Protein AF-A0A3N5VAT6-F1 (afdb_monomer_lite)

Sequence (74 aa):
MNLIEEATIGQHYICPVEYGDVTGLTDHEEAQLNQWLAHYPGATFVFGDEDEFARCEITGLMGNCVKVKIYESA

Structure (mmCIF, N/CA/C/O backbone):
data_AF-A0A3N5VAT6-F1
#
_entry.id   AF-A0A3N5VAT6-F1
#
loop_
_atom_site.group_PDB
_atom_site.id
_atom_site.type_symbol
_atom_site.label_atom_id
_atom_site.label_alt_id
_atom_site.label_comp_id
_ato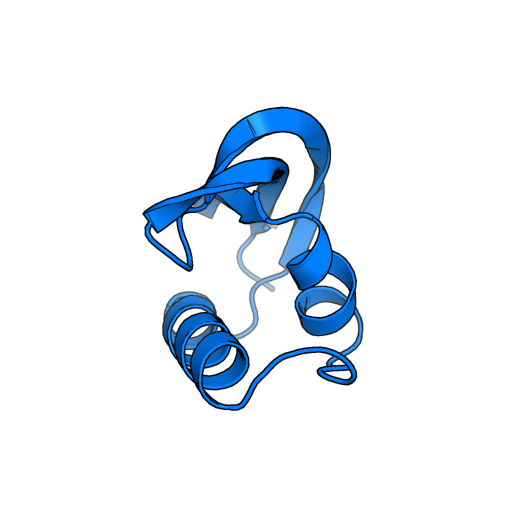m_site.label_asym_id
_atom_site.label_entity_id
_atom_site.label_seq_id
_atom_site.pdbx_PDB_ins_code
_atom_site.Cartn_x
_atom_site.Cartn_y
_atom_site.Cartn_z
_atom_site.occupancy
_atom_site.B_iso_or_equiv
_atom_site.auth_seq_id
_atom_site.auth_comp_id
_atom_site.auth_asym_id
_atom_site.auth_atom_id
_atom_site.pdbx_PDB_model_num
ATOM 1 N N . MET A 1 1 ? -14.354 -0.861 13.939 1.00 73.56 1 MET A N 1
ATOM 2 C CA . MET A 1 1 ? -13.111 -0.994 13.159 1.00 73.56 1 MET A CA 1
ATOM 3 C C . MET A 1 1 ? -11.974 -1.193 14.143 1.00 73.56 1 MET A C 1
ATOM 5 O O . MET A 1 1 ? -11.619 -0.248 14.841 1.00 73.56 1 MET A O 1
ATOM 9 N N . ASN A 1 2 ? -11.489 -2.427 14.269 1.00 89.75 2 ASN A N 1
ATOM 10 C CA . ASN A 1 2 ? -10.319 -2.753 15.086 1.00 89.75 2 ASN A CA 1
ATOM 11 C C . ASN A 1 2 ? -9.073 -2.588 14.217 1.00 89.75 2 ASN A C 1
ATOM 13 O O . ASN A 1 2 ? -9.073 -3.076 13.090 1.00 89.75 2 ASN A O 1
ATOM 17 N N . LEU A 1 3 ? -8.049 -1.886 14.709 1.00 93.44 3 LEU A N 1
ATOM 18 C CA . LEU A 1 3 ? -6.764 -1.800 14.011 1.00 93.44 3 LEU A CA 1
ATOM 19 C C . LEU A 1 3 ? -6.080 -3.171 14.074 1.00 93.44 3 LEU A C 1
ATOM 21 O O . LEU A 1 3 ? -5.883 -3.694 15.170 1.00 93.44 3 LEU A O 1
ATOM 25 N N . ILE A 1 4 ? -5.735 -3.721 12.912 1.00 94.56 4 ILE A N 1
ATOM 26 C CA . ILE A 1 4 ? -5.007 -4.988 12.771 1.00 94.56 4 ILE A CA 1
ATOM 27 C C . ILE A 1 4 ? -3.507 -4.710 12.742 1.00 94.56 4 ILE A C 1
ATOM 29 O O . ILE A 1 4 ? -2.748 -5.298 13.507 1.00 94.56 4 ILE A O 1
ATOM 33 N N . GLU A 1 5 ? -3.091 -3.816 11.844 1.00 95.12 5 GLU A N 1
ATOM 34 C CA . GLU A 1 5 ? -1.690 -3.625 11.482 1.00 95.12 5 GLU A CA 1
ATOM 35 C C . GLU A 1 5 ? -1.466 -2.228 10.887 1.00 95.12 5 GLU A C 1
ATOM 37 O O . GLU A 1 5 ? -2.386 -1.605 10.344 1.00 95.12 5 GLU A O 1
ATOM 42 N N . GLU A 1 6 ? -0.234 -1.738 11.000 1.00 95.56 6 GLU A N 1
ATOM 43 C CA . GLU A 1 6 ? 0.260 -0.587 10.251 1.00 95.56 6 GLU A CA 1
ATOM 44 C C . GLU A 1 6 ? 1.363 -1.075 9.311 1.00 95.56 6 GLU A C 1
ATOM 46 O O . GLU A 1 6 ? 2.303 -1.725 9.763 1.00 95.56 6 GLU A O 1
ATOM 51 N N . ALA A 1 7 ? 1.245 -0.745 8.028 1.00 95.81 7 ALA A N 1
ATOM 52 C CA . ALA A 1 7 ? 2.177 -1.152 6.985 1.00 95.81 7 ALA A CA 1
ATOM 53 C C . ALA A 1 7 ? 2.735 0.072 6.251 1.00 95.81 7 ALA A C 1
ATOM 55 O O . ALA A 1 7 ? 2.151 1.160 6.273 1.00 95.81 7 ALA A O 1
ATOM 56 N N . THR A 1 8 ? 3.867 -0.104 5.575 1.00 97.06 8 THR A N 1
ATOM 57 C CA . THR A 1 8 ? 4.445 0.922 4.692 1.00 97.06 8 THR A CA 1
ATOM 58 C C . THR A 1 8 ? 4.428 0.411 3.262 1.00 97.06 8 THR A C 1
ATOM 60 O O . THR A 1 8 ? 5.089 -0.576 2.952 1.00 97.06 8 THR A O 1
ATOM 63 N N . ILE A 1 9 ? 3.683 1.066 2.373 1.00 96.94 9 ILE A N 1
ATOM 64 C CA . ILE A 1 9 ? 3.552 0.629 0.976 1.00 96.94 9 ILE A CA 1
ATOM 65 C C . ILE A 1 9 ? 3.946 1.743 0.014 1.00 96.94 9 ILE A C 1
ATOM 67 O O . ILE A 1 9 ? 3.853 2.921 0.347 1.00 96.94 9 ILE A O 1
ATOM 71 N N . GLY A 1 10 ? 4.378 1.381 -1.193 1.00 96.62 10 GLY A N 1
ATOM 72 C CA . GLY A 1 10 ? 4.687 2.355 -2.238 1.00 96.62 10 GLY A CA 1
ATOM 73 C C . GLY A 1 10 ? 3.464 3.208 -2.583 1.00 96.62 10 GLY A C 1
ATOM 74 O O . GLY A 1 10 ? 2.362 2.681 -2.708 1.00 96.62 10 GLY A O 1
ATOM 75 N N . GLN A 1 11 ? 3.654 4.514 -2.781 1.00 95.69 11 GLN A N 1
ATOM 76 C CA . GLN A 1 11 ? 2.547 5.454 -3.040 1.00 95.69 11 GLN A CA 1
ATOM 77 C C . GLN A 1 11 ? 1.700 5.082 -4.270 1.00 95.69 11 GLN A C 1
ATOM 79 O O . GLN A 1 11 ? 0.494 5.305 -4.294 1.00 95.69 11 GLN A O 1
ATOM 84 N N . HIS A 1 12 ? 2.309 4.461 -5.282 1.00 94.88 12 HIS A N 1
ATOM 85 C CA . HIS A 1 12 ? 1.609 4.008 -6.487 1.00 94.88 12 HIS A CA 1
ATOM 86 C C . HIS A 1 12 ? 0.594 2.881 -6.223 1.00 94.88 12 HIS A C 1
ATOM 88 O O . HIS A 1 12 ? -0.265 2.643 -7.065 1.00 94.88 12 HIS A O 1
ATOM 94 N N . TYR A 1 13 ? 0.638 2.225 -5.057 1.00 96.50 13 TYR A N 1
ATOM 95 C CA . TYR A 1 13 ? -0.350 1.219 -4.662 1.00 96.50 13 TYR A CA 1
ATOM 96 C C . TYR A 1 13 ? -1.623 1.806 -4.037 1.00 96.50 13 TYR A C 1
ATOM 98 O O . TYR A 1 13 ? -2.587 1.066 -3.873 1.00 96.50 13 TYR A O 1
ATOM 106 N N . ILE A 1 14 ? -1.685 3.111 -3.735 1.00 95.31 14 ILE A N 1
ATOM 107 C CA . ILE A 1 14 ? -2.877 3.730 -3.121 1.00 95.31 14 ILE A CA 1
ATOM 108 C C . ILE A 1 14 ? -4.112 3.543 -4.013 1.00 95.31 14 ILE A C 1
ATOM 110 O O . ILE A 1 14 ? -5.126 3.018 -3.564 1.00 95.31 14 ILE A O 1
ATOM 114 N N . CYS A 1 15 ? -4.019 3.921 -5.292 1.00 94.75 15 CYS A N 1
ATOM 115 C CA . CYS A 1 15 ? -5.146 3.849 -6.225 1.00 94.75 15 CYS A CA 1
ATOM 116 C C . CYS A 1 15 ? -5.634 2.402 -6.472 1.00 94.75 15 CYS A C 1
ATOM 118 O O . CYS A 1 15 ? -6.837 2.157 -6.339 1.00 94.75 15 CYS A O 1
ATOM 120 N N . PRO A 1 16 ? -4.740 1.421 -6.714 1.00 96.25 16 PRO A N 1
ATOM 121 C CA . PRO A 1 16 ? -5.112 0.009 -6.757 1.00 96.25 16 PRO A CA 1
ATOM 122 C C . PRO A 1 16 ? -5.821 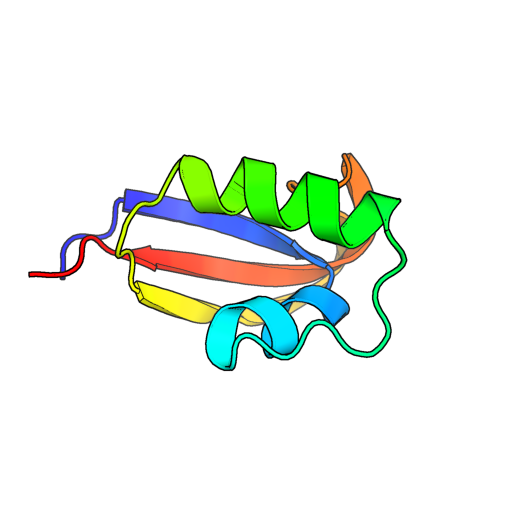-0.496 -5.494 1.00 96.25 16 PRO A C 1
ATOM 124 O O . PRO A 1 16 ? -6.799 -1.230 -5.601 1.00 96.25 16 PRO A O 1
ATOM 127 N N . VAL A 1 17 ? -5.359 -0.102 -4.302 1.00 95.44 17 VAL A N 1
ATOM 128 C CA . VAL A 1 17 ? -5.945 -0.564 -3.032 1.00 95.44 17 VAL A CA 1
ATOM 129 C C . VAL A 1 17 ? -7.303 0.092 -2.757 1.00 95.44 17 VAL A C 1
ATOM 131 O O . VAL A 1 17 ? -8.222 -0.593 -2.315 1.00 95.44 17 VAL A O 1
ATOM 134 N N . GLU A 1 18 ? -7.456 1.394 -3.017 1.00 93.94 18 GLU A N 1
ATOM 135 C CA . GLU A 1 18 ? -8.711 2.116 -2.749 1.00 93.94 18 GLU A CA 1
ATOM 136 C C . GLU A 1 18 ? -9.805 1.837 -3.780 1.00 93.94 18 GLU A C 1
ATOM 138 O O . GLU A 1 18 ? -10.976 1.704 -3.419 1.00 93.94 18 GLU A O 1
ATOM 143 N N . TYR A 1 19 ? -9.438 1.771 -5.062 1.00 93.06 19 TYR A N 1
ATOM 144 C CA . TYR A 1 19 ? -10.402 1.781 -6.167 1.00 93.06 19 TYR A CA 1
ATOM 145 C C . TYR A 1 19 ? -10.385 0.500 -7.005 1.00 93.06 19 TYR A C 1
ATOM 147 O O . TYR A 1 19 ? -11.218 0.355 -7.900 1.00 93.06 19 TYR A O 1
ATOM 155 N N . GLY A 1 20 ? -9.456 -0.427 -6.747 1.00 93.19 20 GLY A N 1
ATOM 156 C CA . GLY A 1 20 ? -9.252 -1.608 -7.591 1.00 93.19 20 GLY A CA 1
ATOM 157 C C . GLY A 1 20 ? -8.697 -1.273 -8.979 1.00 93.19 20 GLY A C 1
ATOM 158 O O . GLY A 1 20 ? -8.701 -2.127 -9.864 1.00 93.19 20 GLY A O 1
ATOM 159 N N . ASP A 1 21 ? -8.250 -0.033 -9.188 1.00 94.44 21 ASP A N 1
ATOM 160 C CA . ASP A 1 21 ? -7.682 0.416 -10.452 1.00 94.44 21 ASP A CA 1
ATOM 161 C C . ASP A 1 21 ? -6.188 0.090 -10.496 1.00 94.44 21 ASP A C 1
ATOM 163 O O . ASP A 1 21 ? -5.351 0.821 -9.969 1.00 94.44 21 ASP A O 1
ATOM 167 N N . VAL A 1 22 ? -5.871 -1.042 -11.121 1.00 94.75 22 VAL A N 1
ATOM 168 C CA . VAL A 1 22 ? -4.499 -1.532 -11.320 1.00 94.75 22 VAL A CA 1
ATOM 169 C C . VAL A 1 22 ? -3.838 -0.945 -12.572 1.00 94.75 22 VAL A C 1
ATOM 171 O O . VAL A 1 22 ? -2.734 -1.356 -12.938 1.00 94.75 22 VAL A O 1
ATOM 174 N N . THR A 1 23 ? -4.481 0.010 -13.257 1.00 91.75 23 THR A N 1
ATOM 175 C CA . THR A 1 23 ? -3.871 0.632 -14.435 1.00 91.75 23 THR A CA 1
ATOM 176 C C . THR A 1 23 ? -2.579 1.357 -14.048 1.00 91.75 23 THR A C 1
ATOM 178 O O . THR A 1 23 ? -2.542 2.213 -13.171 1.00 91.75 23 THR A O 1
ATOM 181 N N . GLY A 1 24 ? -1.478 0.981 -14.702 1.00 90.44 24 GLY A N 1
ATOM 182 C CA . GLY A 1 24 ? -0.141 1.502 -14.402 1.00 90.44 24 GLY A CA 1
ATOM 183 C C . GLY A 1 24 ? 0.736 0.572 -13.564 1.00 90.44 24 GLY A C 1
ATOM 184 O O . GLY A 1 24 ? 1.934 0.835 -13.473 1.00 90.44 24 GLY A O 1
ATOM 185 N N 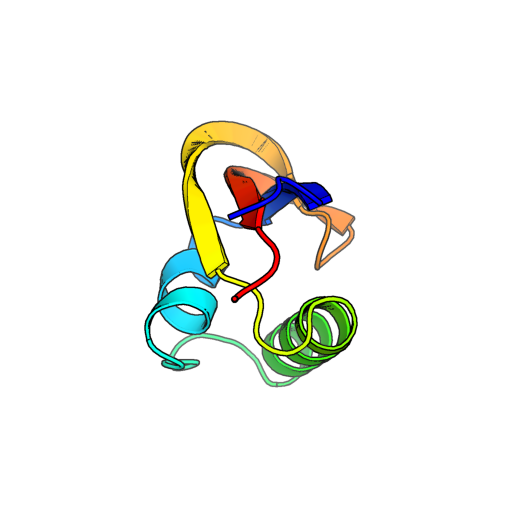. LEU A 1 25 ? 0.189 -0.523 -13.028 1.00 95.38 25 LEU A N 1
ATOM 186 C CA . LEU A 1 25 ? 0.995 -1.620 -12.496 1.00 95.38 25 LEU A CA 1
ATOM 187 C C . LEU A 1 25 ? 1.453 -2.550 -13.623 1.00 95.38 25 LEU A C 1
ATOM 189 O O . LEU A 1 25 ? 0.748 -2.770 -14.611 1.00 95.38 25 LEU A O 1
ATOM 193 N N . THR A 1 26 ? 2.645 -3.114 -13.467 1.00 96.00 26 THR A N 1
ATOM 194 C CA . THR A 1 26 ? 3.072 -4.286 -14.239 1.00 96.00 26 THR A CA 1
ATOM 195 C C . THR A 1 26 ? 2.415 -5.560 -13.700 1.00 96.00 26 THR A C 1
ATOM 197 O O . THR A 1 26 ? 2.062 -5.626 -12.523 1.00 96.00 26 THR A O 1
ATOM 200 N N . ASP A 1 27 ? 2.349 -6.622 -14.513 1.00 96.31 27 ASP A N 1
ATOM 201 C CA . ASP A 1 27 ? 1.832 -7.939 -14.088 1.00 96.31 27 ASP A CA 1
ATOM 202 C C . ASP A 1 27 ? 2.505 -8.456 -12.800 1.00 96.31 27 ASP A C 1
ATOM 204 O O . ASP A 1 27 ? 1.892 -9.147 -11.986 1.00 96.31 27 ASP A O 1
ATOM 208 N N . HIS A 1 28 ? 3.788 -8.132 -12.609 1.00 95.94 28 HIS A N 1
ATOM 209 C CA . HIS A 1 28 ? 4.531 -8.528 -11.418 1.00 95.94 28 HIS A CA 1
ATOM 210 C C . HIS A 1 28 ? 4.090 -7.752 -10.172 1.00 95.94 28 HIS A C 1
ATOM 212 O O . HIS A 1 28 ? 3.859 -8.363 -9.130 1.00 95.94 28 HIS A O 1
ATOM 218 N N . GLU A 1 29 ? 3.947 -6.431 -10.279 1.00 95.81 29 GLU A N 1
ATOM 219 C CA . GLU A 1 29 ? 3.493 -5.569 -9.180 1.00 95.81 29 GLU A CA 1
ATOM 220 C C . GLU A 1 29 ? 2.050 -5.885 -8.790 1.00 95.81 29 GLU A C 1
ATOM 222 O O . GLU A 1 29 ? 1.741 -5.990 -7.604 1.00 95.81 29 GLU A O 1
ATOM 227 N N . GLU A 1 30 ? 1.181 -6.118 -9.775 1.00 97.19 30 GLU A N 1
ATOM 228 C CA . GLU A 1 30 ? -0.196 -6.540 -9.527 1.00 97.19 30 GLU A CA 1
ATOM 229 C C . GLU A 1 30 ? -0.237 -7.886 -8.783 1.00 97.19 30 GLU A C 1
ATOM 231 O O . GLU A 1 30 ? -0.972 -8.036 -7.805 1.00 97.19 30 GLU A O 1
ATOM 236 N N . ALA A 1 31 ? 0.595 -8.858 -9.173 1.00 97.19 31 ALA A N 1
ATOM 237 C CA . ALA A 1 31 ? 0.687 -10.135 -8.467 1.00 97.19 31 ALA A CA 1
ATOM 238 C C . ALA A 1 31 ? 1.174 -9.975 -7.014 1.00 97.19 31 ALA A C 1
ATOM 240 O O . ALA A 1 31 ? 0.623 -10.612 -6.112 1.00 97.19 31 ALA A O 1
ATOM 241 N N . GLN A 1 32 ? 2.172 -9.117 -6.773 1.00 97.50 32 GLN A N 1
ATOM 242 C CA . GLN A 1 32 ? 2.669 -8.822 -5.423 1.00 97.50 32 GLN A CA 1
ATOM 243 C C . GLN A 1 32 ? 1.602 -8.132 -4.565 1.00 97.50 32 GLN A C 1
ATOM 245 O O . GLN A 1 32 ? 1.382 -8.532 -3.419 1.00 97.50 32 GLN A O 1
ATOM 250 N N . LEU A 1 33 ? 0.902 -7.144 -5.128 1.00 97.12 33 LEU A N 1
ATOM 251 C CA . LEU A 1 33 ? -0.206 -6.464 -4.467 1.00 97.12 33 LEU A CA 1
ATOM 252 C C . LEU A 1 33 ? -1.319 -7.450 -4.097 1.00 97.12 33 LEU A C 1
ATOM 254 O O . LEU A 1 33 ? -1.753 -7.479 -2.948 1.00 97.12 33 LEU A O 1
ATOM 258 N N . ASN A 1 34 ? -1.752 -8.286 -5.042 1.00 96.50 34 ASN A N 1
ATOM 259 C CA . ASN A 1 34 ? -2.812 -9.268 -4.815 1.00 96.50 34 ASN A CA 1
ATOM 260 C C . ASN A 1 34 ? -2.430 -10.285 -3.732 1.00 96.50 34 ASN A C 1
ATOM 262 O O . ASN A 1 34 ? -3.264 -10.648 -2.900 1.00 96.50 34 ASN A O 1
ATOM 266 N N . GLN A 1 35 ? -1.167 -10.717 -3.703 1.00 97.25 35 GLN A N 1
ATOM 267 C CA . GLN A 1 35 ? -0.660 -11.579 -2.639 1.00 97.25 35 GLN A CA 1
ATOM 268 C C . GLN A 1 35 ? -0.718 -10.882 -1.272 1.00 97.25 35 GLN A C 1
ATOM 270 O O . GLN A 1 35 ? -1.119 -11.506 -0.291 1.00 97.25 35 GLN A O 1
ATOM 275 N N . TRP A 1 36 ? -0.340 -9.605 -1.203 1.00 96.75 36 TRP A N 1
ATOM 276 C CA . TRP A 1 36 ? -0.389 -8.829 0.035 1.00 96.75 36 TRP A CA 1
ATOM 277 C C . TRP A 1 36 ? -1.832 -8.601 0.515 1.00 96.75 36 TRP A C 1
ATOM 279 O O . TRP A 1 36 ? -2.139 -8.862 1.677 1.00 96.75 36 TRP A O 1
ATOM 289 N N . LEU A 1 37 ? -2.748 -8.223 -0.384 1.00 95.75 37 LEU A N 1
ATOM 290 C CA . LEU A 1 37 ? -4.173 -8.034 -0.079 1.00 95.75 37 LEU A CA 1
ATOM 291 C C . LEU A 1 37 ? -4.859 -9.319 0.407 1.00 95.75 37 LEU A C 1
ATOM 293 O O . LEU A 1 37 ? -5.773 -9.253 1.230 1.00 95.75 37 LEU A O 1
ATOM 297 N N . ALA A 1 38 ? -4.407 -10.491 -0.048 1.00 96.25 38 ALA A N 1
ATOM 298 C CA . ALA A 1 38 ? -4.958 -11.775 0.382 1.00 96.25 38 ALA A CA 1
ATOM 299 C C . ALA A 1 38 ? -4.773 -12.049 1.890 1.00 96.25 38 ALA A C 1
ATOM 301 O O . ALA A 1 38 ? -5.517 -12.856 2.451 1.00 96.25 38 ALA A O 1
ATOM 302 N N . HIS A 1 39 ? -3.825 -11.379 2.557 1.00 94.94 39 HIS A N 1
ATOM 303 C CA . HIS A 1 39 ? -3.659 -11.456 4.014 1.00 94.94 39 HIS A CA 1
ATOM 304 C C . HIS A 1 39 ? -4.704 -10.640 4.789 1.00 94.94 39 HIS A C 1
ATOM 306 O O . HIS A 1 39 ? -4.910 -10.892 5.976 1.00 94.94 39 HIS A O 1
ATOM 312 N N . TYR A 1 40 ? -5.392 -9.707 4.126 1.00 93.75 40 TYR A N 1
ATOM 313 C CA . TYR A 1 40 ? -6.331 -8.769 4.742 1.00 93.75 40 TYR A CA 1
ATOM 314 C C . TYR A 1 40 ? -7.721 -8.848 4.082 1.00 93.75 40 TYR A C 1
ATOM 316 O O . TYR A 1 40 ? -8.225 -7.850 3.554 1.00 93.75 40 TYR A O 1
ATOM 324 N N . PRO A 1 41 ? -8.371 -10.030 4.071 1.00 92.00 41 PRO A N 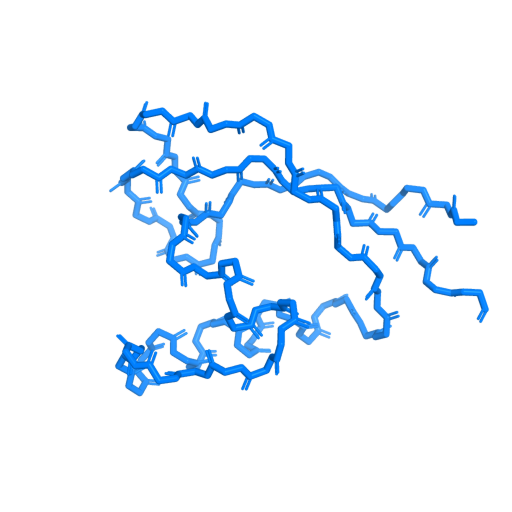1
ATOM 325 C CA . PRO A 1 41 ? -9.637 -10.219 3.374 1.00 92.00 41 PRO A CA 1
ATOM 326 C C . PRO A 1 41 ? -10.722 -9.304 3.946 1.00 92.00 41 PRO A C 1
ATOM 328 O O . PRO A 1 41 ? -11.088 -9.393 5.116 1.00 92.00 41 PRO A O 1
ATOM 331 N N . GLY A 1 42 ? -11.245 -8.426 3.091 1.00 90.44 42 GLY A N 1
ATOM 332 C CA . GLY A 1 42 ? -12.288 -7.475 3.457 1.00 90.44 42 GLY A CA 1
ATOM 333 C C . GLY A 1 42 ? -11.818 -6.338 4.360 1.00 90.44 42 GLY A C 1
ATOM 334 O O . GLY A 1 42 ? -12.674 -5.644 4.881 1.00 90.44 42 GLY A O 1
ATOM 335 N N . ALA A 1 43 ? -10.518 -6.124 4.571 1.00 94.56 43 ALA A N 1
ATOM 336 C CA . ALA A 1 43 ? -10.041 -5.039 5.422 1.00 94.56 43 ALA A CA 1
ATOM 337 C C . ALA A 1 43 ? -10.341 -3.644 4.847 1.00 94.56 43 ALA A C 1
ATOM 339 O O . ALA A 1 43 ? -10.496 -3.453 3.641 1.00 94.56 43 ALA A O 1
ATOM 340 N N . THR A 1 44 ? -10.397 -2.651 5.734 1.00 95.12 44 THR A N 1
ATOM 341 C CA . THR A 1 44 ? -10.418 -1.230 5.361 1.00 95.12 44 THR A CA 1
ATOM 342 C C . THR A 1 44 ? -9.018 -0.645 5.501 1.00 95.12 44 THR A C 1
ATOM 344 O O . THR A 1 44 ? -8.393 -0.792 6.552 1.00 95.12 44 THR A O 1
ATOM 347 N N . PHE A 1 45 ? -8.552 0.051 4.467 1.00 95.62 45 PHE A N 1
ATOM 348 C CA . PHE A 1 45 ? -7.235 0.681 4.417 1.00 95.62 45 PHE A CA 1
ATOM 349 C C . PHE A 1 45 ? -7.378 2.196 4.569 1.00 95.62 45 PHE A C 1
ATOM 351 O O . PHE A 1 45 ? -8.205 2.812 3.901 1.00 95.62 45 PHE A O 1
ATOM 358 N N . VAL A 1 46 ? -6.590 2.794 5.462 1.00 95.94 46 VAL A N 1
ATOM 359 C CA . VAL A 1 46 ? -6.551 4.247 5.675 1.00 95.94 46 VAL A CA 1
ATOM 360 C C . VAL A 1 46 ? -5.123 4.733 5.480 1.00 95.94 46 VAL A C 1
ATOM 362 O O . VAL A 1 46 ? -4.232 4.376 6.252 1.00 95.94 46 VAL A O 1
ATOM 365 N N . PHE A 1 47 ? -4.914 5.555 4.457 1.00 95.38 47 PHE A N 1
ATOM 366 C CA . PHE A 1 47 ? -3.609 6.106 4.100 1.00 95.38 47 PHE A CA 1
ATOM 367 C C . PHE A 1 47 ? -3.307 7.359 4.925 1.00 95.38 47 PHE A C 1
ATOM 369 O O . PHE A 1 47 ? -4.177 8.205 5.138 1.00 95.38 47 PHE A O 1
ATOM 376 N N . GLY A 1 48 ? -2.086 7.433 5.444 1.00 92.06 48 GLY A N 1
ATOM 377 C CA . GLY A 1 48 ? -1.595 8.518 6.285 1.00 92.06 48 GLY A CA 1
ATOM 378 C C . GLY A 1 48 ? -0.470 9.300 5.619 1.00 92.06 48 GLY A C 1
ATOM 379 O O . GLY A 1 48 ? -0.50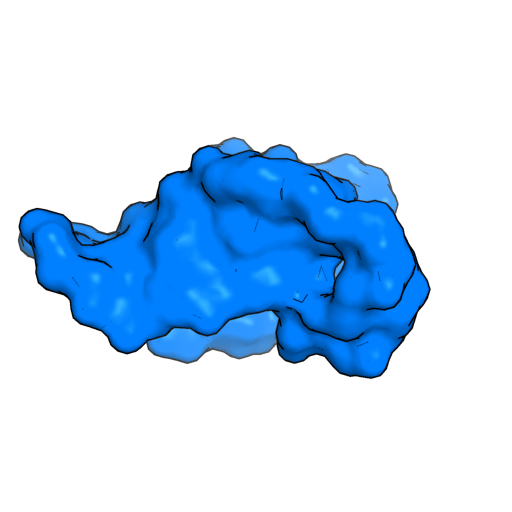5 9.558 4.420 1.00 92.06 48 GLY A O 1
ATOM 380 N N . ASP A 1 49 ? 0.523 9.679 6.422 1.00 90.06 49 ASP A N 1
ATOM 381 C CA . ASP A 1 49 ? 1.643 10.500 5.968 1.00 90.06 49 ASP A CA 1
ATOM 382 C C . ASP A 1 49 ? 2.538 9.757 4.965 1.00 90.06 49 ASP A C 1
ATOM 384 O O . ASP A 1 49 ? 2.779 8.545 5.070 1.00 90.06 49 ASP A O 1
ATOM 388 N N . GLU A 1 50 ? 3.052 10.524 4.009 1.00 90.00 50 GLU A N 1
ATOM 389 C CA . GLU A 1 50 ? 4.061 10.087 3.053 1.00 90.00 50 GLU A CA 1
ATOM 390 C C . GLU A 1 50 ? 5.440 10.008 3.721 1.00 90.00 50 GLU A C 1
ATOM 392 O O . GLU A 1 50 ? 5.796 10.847 4.551 1.00 90.00 50 GLU A O 1
ATOM 397 N N . ASP A 1 51 ? 6.219 8.998 3.339 1.00 87.19 51 ASP A N 1
ATOM 398 C CA . ASP A 1 51 ? 7.603 8.820 3.768 1.00 87.19 51 ASP A CA 1
ATOM 399 C C . ASP A 1 51 ? 8.494 8.672 2.530 1.00 87.19 51 ASP A C 1
ATOM 401 O O . ASP A 1 51 ? 8.321 7.767 1.700 1.00 87.19 51 ASP A O 1
ATOM 405 N N . GLU A 1 52 ? 9.432 9.602 2.378 1.00 82.19 52 GLU A N 1
ATOM 406 C CA . GLU A 1 52 ? 10.395 9.573 1.288 1.00 82.19 52 GLU A CA 1
ATOM 407 C C . GLU A 1 52 ? 11.489 8.553 1.608 1.00 82.19 52 GLU A C 1
ATOM 409 O O . GLU A 1 52 ? 12.107 8.582 2.670 1.00 82.19 52 GLU A O 1
ATOM 414 N N . PHE A 1 53 ? 11.782 7.673 0.649 1.00 90.12 53 PHE A N 1
ATOM 415 C CA . PHE A 1 53 ? 12.860 6.687 0.767 1.00 90.12 53 PHE A CA 1
ATOM 416 C C . PHE A 1 53 ? 12.668 5.659 1.902 1.00 90.12 53 PHE A C 1
ATOM 418 O O . PHE A 1 53 ? 13.617 5.269 2.586 1.00 90.12 53 PHE A O 1
ATOM 425 N N . ALA A 1 54 ? 11.441 5.164 2.059 1.00 93.69 54 ALA A N 1
ATOM 426 C CA . ALA A 1 54 ? 11.116 4.057 2.952 1.00 93.69 54 ALA A CA 1
ATOM 427 C C . ALA A 1 54 ? 10.993 2.723 2.194 1.00 93.69 54 ALA A C 1
ATOM 429 O O . ALA A 1 54 ? 10.930 2.676 0.961 1.00 93.69 54 ALA A O 1
ATOM 430 N N . ARG A 1 55 ? 10.990 1.613 2.941 1.00 95.62 55 ARG A N 1
ATOM 431 C CA . ARG A 1 55 ? 10.850 0.265 2.379 1.00 95.62 55 ARG A CA 1
ATOM 432 C C . ARG A 1 55 ? 9.374 -0.070 2.190 1.00 95.62 55 ARG A C 1
ATOM 434 O O . ARG A 1 55 ? 8.634 -0.118 3.165 1.00 95.62 55 ARG A O 1
ATOM 441 N N . CYS A 1 56 ? 8.983 -0.373 0.959 1.00 96.31 56 CYS A N 1
ATOM 442 C CA . CYS A 1 56 ? 7.661 -0.900 0.642 1.00 96.31 56 CYS A CA 1
ATOM 443 C C . CYS A 1 56 ? 7.560 -2.361 1.099 1.00 96.31 56 CYS A C 1
ATOM 445 O O . CYS A 1 56 ? 8.372 -3.195 0.701 1.00 96.31 56 CYS A O 1
ATOM 447 N N . GLU A 1 57 ? 6.556 -2.694 1.899 1.00 96.50 57 GLU A N 1
ATOM 448 C CA . GLU A 1 57 ? 6.334 -4.049 2.412 1.00 96.50 57 GLU A CA 1
ATOM 449 C C . GLU A 1 57 ? 5.753 -5.004 1.363 1.00 96.50 57 GLU A C 1
ATOM 451 O O . GLU A 1 57 ? 5.969 -6.209 1.459 1.00 96.50 57 GLU A O 1
ATOM 456 N N . ILE A 1 58 ? 5.103 -4.477 0.317 1.00 95.75 58 ILE A N 1
ATOM 457 C CA . ILE A 1 58 ? 4.581 -5.278 -0.804 1.00 95.75 58 ILE A CA 1
ATOM 458 C C . ILE A 1 58 ? 5.731 -5.805 -1.674 1.00 95.75 58 ILE A C 1
ATOM 460 O O . ILE A 1 58 ? 5.765 -6.979 -2.036 1.00 95.75 58 ILE A O 1
ATOM 464 N N . THR A 1 59 ? 6.696 -4.943 -2.008 1.00 94.44 59 THR A N 1
ATOM 465 C CA . THR A 1 59 ? 7.764 -5.268 -2.975 1.00 94.44 59 THR A CA 1
ATOM 466 C C . THR A 1 59 ? 9.115 -5.546 -2.319 1.00 94.44 59 THR A C 1
ATOM 468 O O . THR A 1 59 ? 10.004 -6.133 -2.934 1.00 94.44 59 THR A O 1
ATOM 471 N N . GLY A 1 60 ? 9.309 -5.096 -1.079 1.00 94.12 60 GLY A N 1
ATOM 472 C CA . GLY A 1 60 ? 10.584 -5.115 -0.367 1.00 94.12 60 GLY A CA 1
ATOM 473 C C . GLY A 1 60 ? 11.593 -4.056 -0.827 1.00 94.12 60 GLY A C 1
ATOM 474 O O . GLY A 1 60 ? 12.685 -4.010 -0.251 1.00 94.12 60 GLY A O 1
ATOM 475 N N . LEU A 1 61 ? 11.252 -3.231 -1.824 1.00 94.31 61 LEU A N 1
ATOM 476 C CA . LEU A 1 61 ? 12.119 -2.210 -2.422 1.00 94.31 61 LEU A CA 1
ATOM 477 C C . LEU A 1 61 ? 12.024 -0.870 -1.679 1.00 94.31 61 LEU A C 1
ATOM 479 O O . LEU A 1 61 ? 11.030 -0.586 -1.016 1.00 94.31 61 LEU A O 1
ATOM 483 N N . MET A 1 62 ? 13.060 -0.038 -1.810 1.00 95.50 62 MET A N 1
ATOM 484 C CA . MET A 1 62 ? 13.067 1.333 -1.287 1.00 95.50 62 MET A CA 1
ATOM 485 C C . MET A 1 62 ? 12.462 2.303 -2.304 1.00 95.50 62 MET A C 1
ATOM 487 O O . MET A 1 62 ? 12.742 2.195 -3.499 1.00 95.50 62 MET A O 1
ATOM 491 N N . GLY A 1 63 ? 11.689 3.277 -1.836 1.00 94.00 63 GLY A N 1
ATOM 492 C CA . GLY A 1 63 ? 11.118 4.324 -2.680 1.00 94.00 63 GLY A CA 1
ATOM 493 C C . GLY A 1 63 ? 10.210 5.263 -1.897 1.00 94.00 63 GLY A C 1
ATOM 494 O O . GLY A 1 63 ? 10.239 5.289 -0.668 1.00 94.00 63 GLY A O 1
ATOM 495 N N . ASN A 1 64 ? 9.389 6.026 -2.614 1.00 95.62 64 ASN A N 1
ATOM 496 C CA . ASN A 1 64 ? 8.375 6.867 -1.986 1.00 95.62 64 ASN A CA 1
ATOM 497 C C . ASN A 1 64 ? 7.223 5.989 -1.507 1.00 95.62 64 ASN A C 1
ATOM 499 O O . ASN A 1 64 ? 6.579 5.295 -2.306 1.00 95.62 64 ASN A O 1
ATOM 503 N N . CYS A 1 65 ? 6.982 6.019 -0.204 1.00 96.81 65 CYS A N 1
ATOM 504 C CA . CYS A 1 65 ? 5.977 5.198 0.441 1.00 96.81 65 CYS A CA 1
ATOM 505 C C . CYS A 1 65 ? 4.974 6.053 1.214 1.00 96.81 65 CYS A C 1
ATOM 507 O O . CYS A 1 65 ? 5.115 7.266 1.359 1.00 96.81 65 CYS A O 1
ATOM 509 N N . VAL A 1 66 ? 3.933 5.391 1.692 1.00 96.75 66 VAL A N 1
ATOM 510 C CA . VAL A 1 66 ? 2.911 5.940 2.571 1.00 96.75 66 VAL A CA 1
ATOM 511 C C . VAL A 1 66 ? 2.658 4.943 3.693 1.00 96.75 66 VAL A C 1
ATOM 513 O O . VAL A 1 66 ? 2.721 3.724 3.484 1.00 96.75 66 VAL A O 1
ATOM 516 N N . LYS A 1 67 ? 2.365 5.453 4.889 1.00 96.62 67 LYS A N 1
ATOM 517 C CA . LYS A 1 67 ? 1.877 4.609 5.982 1.00 96.62 67 LYS A CA 1
ATOM 518 C C . LYS A 1 67 ? 0.408 4.286 5.760 1.00 96.62 67 LYS A C 1
ATOM 520 O O . LYS A 1 67 ? -0.399 5.188 5.549 1.00 96.62 67 LYS A O 1
ATOM 525 N N . VAL A 1 68 ? 0.048 3.014 5.859 1.00 96.31 68 VAL A N 1
ATOM 526 C CA . VAL A 1 68 ? -1.336 2.553 5.764 1.00 96.31 68 VAL A CA 1
ATOM 527 C C . VAL A 1 68 ? -1.742 1.865 7.060 1.00 96.31 68 VAL A C 1
ATOM 529 O O . VAL A 1 68 ? -1.034 1.001 7.574 1.00 96.31 68 VAL A O 1
ATOM 532 N N . 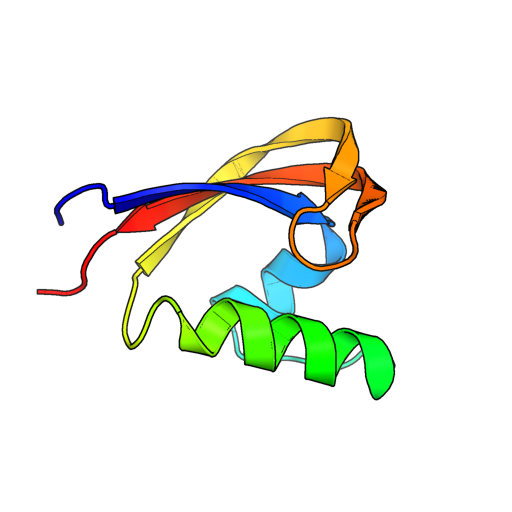LYS A 1 69 ? -2.891 2.266 7.602 1.00 97.00 69 LYS A N 1
ATOM 533 C CA . LYS A 1 69 ? -3.534 1.614 8.744 1.00 97.00 69 LYS A CA 1
ATOM 534 C C . LYS A 1 69 ? -4.587 0.647 8.229 1.00 97.00 69 LYS A C 1
ATOM 536 O O . LYS A 1 69 ? -5.448 1.044 7.442 1.00 97.00 69 LYS A O 1
ATOM 541 N N . ILE A 1 70 ? -4.520 -0.598 8.683 1.00 96.44 70 ILE A N 1
ATOM 542 C CA . ILE A 1 70 ? -5.363 -1.694 8.206 1.00 96.44 70 ILE A CA 1
ATOM 543 C C . ILE A 1 70 ? -6.341 -2.074 9.315 1.00 96.44 70 ILE A C 1
ATOM 545 O O . ILE A 1 70 ? -5.931 -2.400 10.430 1.00 96.44 70 ILE A O 1
ATOM 549 N N . TYR A 1 71 ? -7.638 -2.038 9.021 1.00 96.00 71 TYR A N 1
ATOM 550 C CA . TYR A 1 71 ? -8.700 -2.327 9.984 1.00 96.00 71 TYR A CA 1
ATOM 551 C C . TYR A 1 71 ? -9.520 -3.549 9.570 1.00 96.00 71 TYR A C 1
ATOM 553 O O . TYR A 1 71 ? -9.837 -3.704 8.391 1.00 96.00 71 TYR A O 1
ATOM 561 N N . GLU A 1 72 ? -9.948 -4.366 10.539 1.00 91.31 72 GLU A N 1
ATOM 562 C CA . GLU A 1 72 ? -10.984 -5.379 10.288 1.00 91.31 72 GLU A CA 1
ATOM 563 C C . GLU A 1 72 ? -12.262 -4.664 9.846 1.00 91.31 72 GLU A C 1
ATOM 565 O O . GLU A 1 72 ? -12.727 -3.732 10.523 1.00 91.31 72 GLU A O 1
ATOM 570 N N . SER A 1 73 ? -12.829 -5.097 8.718 1.00 76.44 73 SER A N 1
ATOM 571 C CA . SER A 1 73 ? -14.190 -4.704 8.366 1.00 76.44 73 SER A CA 1
ATOM 572 C C . SER A 1 73 ? -15.182 -5.454 9.249 1.00 76.44 73 SER A C 1
ATOM 574 O O . SER A 1 73 ? -14.921 -6.577 9.680 1.00 76.44 73 SER A O 1
ATOM 576 N N . ALA A 1 74 ? -16.260 -4.758 9.600 1.00 61.12 74 ALA A N 1
ATOM 577 C CA . ALA A 1 74 ? -17.255 -5.198 10.574 1.00 61.12 74 ALA A CA 1
ATOM 578 C C . ALA A 1 74 ? -18.230 -6.231 9.999 1.00 61.12 74 ALA A C 1
ATOM 580 O O . ALA A 1 74 ? -18.544 -6.141 8.790 1.00 61.12 74 ALA A O 1
#

pLDDT: mean 93.65, std 5.6, range [61.12, 97.5]

Radius of gyration: 11.64 Å; chains: 1; bounding box: 30×22×30 Å

Foldseek 3Di:
DAWDDKFKAAPVCPCCVPPVPCPPDDPVLVVLSVVVCVVQVPKDKDWDDKDAQDQHPSVRDTGIIIIITIGRDD

Secondary structure (DSSP, 8-state):
--EEEEEEEEGGGHHHHHH---TT--HHHHHHHHHHHTTSTT-EEEEEEEEEEEEPTTT--EEEEEEEEEE---